Protein AF-A0A846EPM2-F1 (afdb_monomer_lite)

Structure (mmCIF, N/CA/C/O backbone):
data_AF-A0A846EPM2-F1
#
_entry.id   AF-A0A846EPM2-F1
#
loop_
_atom_site.group_PDB
_atom_site.id
_atom_site.type_symbol
_atom_site.label_atom_id
_atom_site.label_alt_id
_atom_site.label_comp_id
_atom_site.label_asym_id
_atom_site.label_entity_id
_atom_site.label_seq_id
_atom_site.pdbx_PDB_ins_code
_atom_site.Cartn_x
_atom_site.Cartn_y
_atom_site.Cartn_z
_atom_site.occupancy
_atom_site.B_iso_or_equiv
_atom_site.auth_seq_id
_atom_site.auth_comp_id
_atom_site.auth_asym_id
_atom_site.auth_atom_id
_atom_site.pdbx_PDB_model_num
ATOM 1 N N . MET A 1 1 ? -5.126 -4.641 25.972 1.00 44.31 1 MET A N 1
ATOM 2 C CA . MET A 1 1 ? -6.174 -3.608 26.155 1.00 44.31 1 MET A CA 1
ATOM 3 C C . MET A 1 1 ? -5.730 -2.150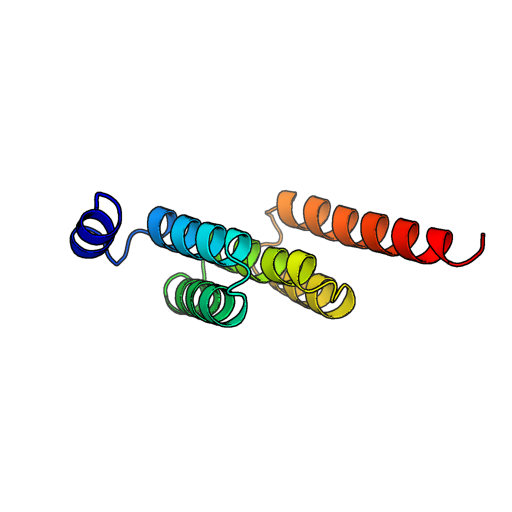 25.915 1.00 44.31 1 MET A C 1
ATOM 5 O O . MET A 1 1 ? -6.564 -1.270 26.041 1.00 44.31 1 MET A O 1
ATOM 9 N N . ARG A 1 2 ? -4.478 -1.828 25.528 1.00 47.88 2 ARG A N 1
ATOM 10 C CA . ARG A 1 2 ? -4.052 -0.414 25.344 1.00 47.88 2 ARG A CA 1
ATOM 11 C C . ARG A 1 2 ? -4.302 0.201 23.955 1.00 47.88 2 ARG A C 1
ATOM 13 O O . ARG A 1 2 ? -4.266 1.417 23.838 1.00 47.88 2 ARG A O 1
ATOM 20 N N . TRP A 1 3 ? -4.581 -0.605 22.928 1.00 44.22 3 TRP A N 1
ATOM 21 C CA . TRP A 1 3 ? -4.706 -0.115 21.545 1.00 44.22 3 TRP A CA 1
ATOM 22 C C . TRP A 1 3 ? -6.095 0.444 21.201 1.00 44.22 3 TRP A C 1
ATOM 24 O O . TRP A 1 3 ? -6.181 1.431 20.477 1.00 44.22 3 TRP A O 1
ATOM 34 N N . GLN A 1 4 ? -7.174 -0.125 21.752 1.00 46.19 4 GLN A N 1
ATOM 35 C CA . GLN A 1 4 ? -8.544 0.336 21.475 1.00 46.19 4 GLN A CA 1
ATOM 36 C C . GLN A 1 4 ? -8.808 1.763 21.990 1.00 46.19 4 GLN A C 1
ATOM 38 O O . GLN A 1 4 ? -9.342 2.575 21.243 1.00 46.19 4 GLN A O 1
ATOM 43 N N . ASN A 1 5 ? -8.309 2.129 23.178 1.00 46.88 5 ASN A N 1
ATOM 44 C CA . ASN A 1 5 ? -8.509 3.477 23.738 1.00 46.88 5 ASN A CA 1
ATOM 45 C C . ASN A 1 5 ? -7.738 4.596 23.007 1.00 46.88 5 ASN A C 1
ATOM 47 O O . ASN A 1 5 ? -8.096 5.766 23.129 1.00 46.88 5 ASN A O 1
ATOM 51 N N . ALA A 1 6 ? -6.673 4.279 22.261 1.00 47.53 6 ALA A N 1
ATOM 52 C CA . ALA A 1 6 ? -5.934 5.285 21.488 1.00 47.53 6 ALA A CA 1
ATOM 53 C C . ALA A 1 6 ? -6.668 5.666 20.188 1.00 47.53 6 ALA A C 1
ATOM 55 O O . ALA A 1 6 ? -6.605 6.816 19.755 1.00 47.53 6 ALA A O 1
ATOM 56 N N . ILE A 1 7 ? -7.404 4.714 19.605 1.00 50.16 7 ILE A N 1
ATOM 57 C CA . ILE A 1 7 ? -8.196 4.909 18.383 1.00 50.16 7 ILE A CA 1
ATOM 58 C C . ILE A 1 7 ? -9.385 5.850 18.641 1.00 50.16 7 ILE A C 1
ATOM 60 O O . ILE A 1 7 ? -9.756 6.611 17.751 1.00 50.16 7 ILE A O 1
ATOM 64 N N . GLU A 1 8 ? -9.934 5.857 19.859 1.00 49.12 8 GLU A N 1
ATOM 65 C CA . GLU A 1 8 ? -11.050 6.734 20.244 1.00 49.12 8 GLU A CA 1
ATOM 66 C C . GLU A 1 8 ? -10.633 8.187 20.506 1.00 49.12 8 GLU A C 1
ATOM 68 O O . GLU A 1 8 ? -11.425 9.098 20.282 1.00 49.12 8 GLU A O 1
ATOM 73 N N . LYS A 1 9 ? -9.389 8.436 20.942 1.00 49.16 9 LYS A N 1
ATOM 74 C CA . LYS A 1 9 ? -8.930 9.800 21.267 1.00 49.16 9 LYS A CA 1
ATOM 75 C C . LYS A 1 9 ? -8.434 10.602 20.064 1.00 49.16 9 LYS A C 1
ATOM 77 O O . LYS A 1 9 ? -8.498 11.825 20.107 1.00 49.16 9 LYS A O 1
ATOM 82 N N . PHE A 1 10 ? -7.965 9.942 19.001 1.00 52.72 10 PHE A N 1
ATOM 83 C CA . PHE A 1 10 ? -7.506 10.602 17.769 1.00 52.72 10 PHE A CA 1
ATOM 84 C C . PHE A 1 10 ? -7.870 9.791 16.513 1.00 52.72 10 PHE A C 1
ATOM 86 O O . PHE A 1 10 ? -6.978 9.352 15.780 1.00 52.72 10 PHE A O 1
ATOM 93 N N . PRO A 1 11 ? -9.169 9.598 16.220 1.00 58.53 11 PRO A N 1
ATOM 94 C CA . PRO A 1 11 ? -9.624 8.790 15.084 1.00 58.53 11 PRO A CA 1
ATOM 95 C C . PRO A 1 11 ? -9.139 9.314 13.722 1.00 58.53 11 PRO A C 1
ATOM 97 O O . PRO A 1 11 ? -9.148 8.574 12.737 1.00 58.53 11 PRO A O 1
ATOM 100 N N . GLU A 1 12 ? -8.685 10.567 13.660 1.00 63.75 12 GLU A N 1
ATOM 101 C CA . GLU A 1 12 ? -8.267 11.248 12.432 1.00 63.75 12 GLU A CA 1
ATOM 102 C C . GLU A 1 12 ? -6.755 11.407 12.273 1.00 63.75 12 GLU A C 1
ATOM 104 O O . GLU A 1 12 ? -6.302 11.955 11.271 1.00 63.75 12 GLU A O 1
ATOM 109 N N . ASN A 1 13 ? -5.949 10.941 13.227 1.00 80.75 13 ASN A N 1
ATOM 110 C CA . ASN A 1 13 ? -4.509 11.060 13.076 1.00 80.75 13 ASN A CA 1
ATOM 111 C C . ASN A 1 13 ? -4.005 10.007 12.076 1.00 80.75 13 ASN A C 1
ATOM 113 O O . ASN A 1 13 ? -4.053 8.797 12.324 1.00 80.75 13 ASN A O 1
ATOM 117 N N . ILE A 1 14 ? -3.503 10.500 10.943 1.00 82.50 14 ILE A N 1
ATOM 118 C CA . ILE A 1 14 ? -2.996 9.694 9.832 1.00 82.50 14 ILE A CA 1
ATOM 119 C C . ILE A 1 14 ? -1.960 8.657 10.280 1.00 82.50 14 ILE A C 1
ATOM 121 O O . ILE A 1 14 ? -2.003 7.521 9.819 1.00 82.50 14 ILE A O 1
ATOM 125 N N . VAL A 1 15 ? -1.086 8.992 11.235 1.00 86.12 15 VAL A N 1
ATOM 126 C CA . VAL A 1 15 ? -0.045 8.084 11.735 1.00 86.12 15 VAL A CA 1
ATOM 127 C C . VAL A 1 15 ? -0.673 6.861 12.399 1.00 86.12 15 VAL A C 1
ATOM 129 O O . VAL A 1 15 ? -0.278 5.735 12.106 1.00 86.12 15 VAL A O 1
ATOM 132 N N . PHE A 1 16 ? -1.692 7.050 13.241 1.00 86.38 16 PHE A N 1
ATOM 133 C CA . PHE A 1 16 ? -2.366 5.934 13.912 1.00 86.38 16 PHE A CA 1
ATOM 134 C C . PHE A 1 16 ? -3.124 5.037 12.932 1.00 86.38 16 PHE A C 1
ATOM 136 O O . PHE A 1 16 ? -3.084 3.815 13.067 1.00 86.38 16 PHE A O 1
ATOM 143 N N . GLN A 1 17 ? -3.777 5.617 11.923 1.00 89.00 17 GLN A N 1
ATOM 144 C CA . GLN A 1 17 ? -4.479 4.838 10.899 1.00 89.00 17 GLN A CA 1
ATOM 145 C C . GLN A 1 17 ? -3.503 4.047 10.017 1.00 89.00 17 GLN A C 1
ATOM 147 O O . GLN A 1 17 ? -3.751 2.879 9.726 1.00 89.00 17 GLN A O 1
ATOM 152 N N . VAL A 1 18 ? -2.353 4.629 9.664 1.00 90.75 18 VAL A N 1
ATOM 153 C CA . VAL A 1 18 ? -1.286 3.912 8.950 1.00 90.75 18 VAL A CA 1
ATOM 154 C C . VAL A 1 18 ? -0.769 2.747 9.792 1.00 90.75 18 VAL A C 1
ATOM 156 O O . VAL A 1 18 ? -0.658 1.631 9.290 1.00 90.75 18 VAL A O 1
ATOM 159 N N . GLN A 1 19 ? -0.517 2.959 11.088 1.00 90.81 19 GLN A N 1
ATOM 160 C CA . GLN A 1 19 ? -0.092 1.874 11.979 1.00 90.81 19 GLN A CA 1
ATOM 161 C C . GLN A 1 19 ? -1.155 0.779 12.107 1.00 90.81 19 GLN A C 1
ATOM 163 O O . GLN A 1 19 ? -0.816 -0.402 12.073 1.00 90.81 19 GLN A O 1
ATOM 168 N N . LYS A 1 20 ? -2.441 1.141 12.170 1.00 90.00 20 LYS A N 1
ATOM 169 C CA . LYS A 1 20 ? -3.545 0.174 12.138 1.00 90.00 20 LYS A CA 1
ATOM 170 C C . LYS A 1 20 ? -3.507 -0.674 10.863 1.00 90.00 20 LYS A C 1
ATOM 172 O O . LYS A 1 20 ? -3.562 -1.896 10.962 1.00 90.00 20 LYS A O 1
ATOM 177 N N . GLY A 1 21 ? -3.374 -0.052 9.690 1.00 92.56 21 GLY A N 1
ATOM 178 C CA . GLY A 1 21 ? -3.243 -0.765 8.414 1.00 92.56 21 GLY A CA 1
ATOM 179 C C . GLY A 1 21 ? -2.033 -1.707 8.391 1.00 92.56 21 GLY A C 1
ATOM 180 O O . GLY A 1 21 ? -2.147 -2.861 7.987 1.00 92.56 21 GLY A O 1
ATOM 181 N N . ASN A 1 22 ? -0.892 -1.261 8.923 1.00 91.25 22 ASN A N 1
ATOM 182 C CA . ASN A 1 22 ? 0.323 -2.074 9.034 1.00 91.25 22 ASN A CA 1
ATOM 183 C C . ASN A 1 22 ? 0.135 -3.290 9.950 1.00 91.25 22 ASN A C 1
ATOM 185 O O . ASN 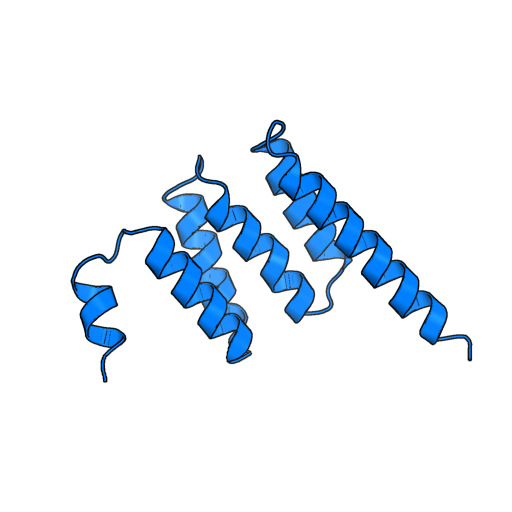A 1 22 ? 0.563 -4.392 9.619 1.00 91.25 22 ASN A O 1
ATOM 189 N N . MET A 1 23 ? -0.521 -3.105 11.097 1.00 92.50 23 MET A N 1
ATOM 190 C CA . MET A 1 23 ? -0.841 -4.209 11.999 1.00 92.50 23 MET A CA 1
ATOM 191 C C . MET A 1 23 ? -1.794 -5.210 11.345 1.00 92.50 23 MET A C 1
ATOM 193 O O . MET A 1 23 ? -1.614 -6.409 11.519 1.00 92.50 23 MET A O 1
ATOM 197 N N . LEU A 1 24 ? -2.779 -4.739 10.576 1.00 93.12 24 LEU A N 1
ATOM 198 C CA . LEU A 1 24 ? -3.700 -5.610 9.843 1.00 93.12 24 LEU A CA 1
ATOM 199 C C . LEU A 1 24 ? -2.971 -6.445 8.782 1.00 93.12 24 LEU A C 1
ATOM 201 O O . LEU A 1 24 ? -3.242 -7.639 8.686 1.00 93.12 24 LEU A O 1
ATOM 205 N N . ILE A 1 25 ? -1.991 -5.865 8.075 1.00 90.75 25 ILE A N 1
ATOM 206 C CA . ILE A 1 25 ? -1.092 -6.614 7.179 1.00 90.75 25 ILE A CA 1
ATOM 207 C C . ILE A 1 25 ? -0.359 -7.720 7.944 1.00 90.75 25 ILE A C 1
ATOM 209 O O . ILE A 1 25 ? -0.380 -8.871 7.520 1.00 90.75 25 ILE A O 1
ATOM 213 N N . ASN A 1 26 ? 0.248 -7.397 9.090 1.00 90.25 26 ASN A N 1
ATOM 214 C CA . ASN A 1 26 ? 0.982 -8.381 9.896 1.00 90.25 26 ASN A CA 1
ATOM 215 C C . ASN A 1 26 ? 0.076 -9.499 10.435 1.00 90.25 26 ASN A C 1
ATOM 217 O O . ASN A 1 26 ? 0.534 -10.614 10.663 1.00 90.25 26 ASN A O 1
ATOM 221 N N . LEU A 1 27 ? -1.212 -9.208 10.629 1.00 91.94 27 LEU A N 1
ATOM 222 C CA . LEU A 1 27 ? -2.234 -10.181 11.014 1.00 91.94 27 LEU A CA 1
ATOM 223 C C . LEU A 1 27 ? -2.843 -10.927 9.813 1.00 91.94 27 LEU A C 1
ATOM 225 O O . LEU A 1 27 ? -3.798 -11.673 10.000 1.00 91.94 27 LEU A O 1
ATOM 229 N N . SER A 1 28 ? -2.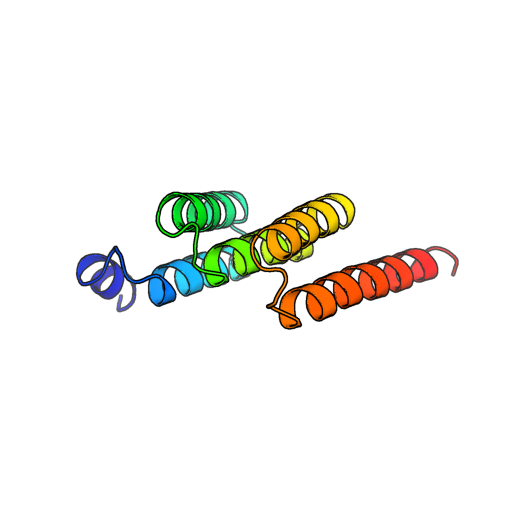329 -10.724 8.595 1.00 91.06 28 SER A N 1
ATOM 230 C CA . SER A 1 28 ? -2.865 -11.278 7.339 1.00 91.06 28 SER A CA 1
ATOM 231 C C . SER A 1 28 ? -4.329 -10.904 7.047 1.00 91.06 28 SER A C 1
ATOM 233 O O . SER A 1 28 ? -5.019 -11.574 6.285 1.00 91.06 28 SER A O 1
ATOM 235 N N . ARG A 1 29 ? -4.825 -9.810 7.641 1.00 92.25 29 ARG A N 1
ATOM 236 C CA . ARG A 1 29 ? -6.185 -9.277 7.441 1.00 92.25 29 ARG A CA 1
ATOM 237 C C . ARG A 1 29 ? -6.165 -8.242 6.319 1.00 92.25 29 ARG A C 1
ATOM 239 O O . ARG A 1 29 ? -6.329 -7.043 6.555 1.00 92.25 29 ARG A O 1
ATOM 246 N N . PHE A 1 30 ? -5.887 -8.710 5.106 1.00 90.75 30 PHE A N 1
ATOM 247 C CA . PHE A 1 30 ? -5.573 -7.843 3.969 1.00 90.75 30 PHE A CA 1
ATOM 248 C C . PHE A 1 30 ? -6.751 -6.973 3.518 1.00 90.75 30 PHE A C 1
ATOM 250 O O . PHE A 1 30 ? -6.545 -5.788 3.273 1.00 90.75 30 PHE A O 1
ATOM 257 N N . ASP A 1 31 ? -7.977 -7.500 3.510 1.00 91.81 31 ASP A N 1
ATOM 258 C CA . ASP A 1 31 ? -9.171 -6.738 3.107 1.00 91.81 31 ASP A CA 1
ATOM 259 C C . ASP A 1 31 ? -9.429 -5.540 4.030 1.00 91.81 31 ASP A C 1
ATOM 261 O O . ASP A 1 31 ? -9.735 -4.428 3.595 1.00 91.81 31 ASP A O 1
ATOM 265 N N . GLU A 1 32 ? -9.243 -5.741 5.334 1.00 92.06 32 GLU A N 1
ATOM 266 C CA . GLU A 1 32 ? -9.394 -4.677 6.323 1.00 92.06 32 GLU A CA 1
ATOM 267 C C . GLU A 1 32 ? -8.260 -3.659 6.243 1.00 92.06 32 GLU A C 1
ATOM 269 O O . GLU A 1 32 ? -8.500 -2.459 6.402 1.00 92.06 32 GLU A O 1
ATOM 274 N N . ALA A 1 33 ? -7.028 -4.113 5.985 1.00 93.31 33 ALA A N 1
ATOM 275 C CA . ALA A 1 33 ? -5.915 -3.212 5.713 1.00 93.31 33 ALA A CA 1
ATOM 276 C C . ALA A 1 33 ? -6.205 -2.361 4.469 1.00 93.31 33 ALA A C 1
ATOM 278 O O . ALA A 1 33 ? -5.979 -1.150 4.486 1.00 93.31 33 ALA A O 1
ATOM 279 N N . GLU A 1 34 ? -6.768 -2.968 3.422 1.00 93.81 34 GLU A N 1
ATOM 280 C CA . GLU A 1 34 ? -7.129 -2.267 2.197 1.00 93.81 34 GLU A CA 1
ATOM 281 C C . GLU A 1 34 ? -8.158 -1.169 2.455 1.00 93.81 34 GLU A C 1
ATOM 283 O O . GLU A 1 34 ? -7.960 -0.026 2.038 1.00 93.81 34 GLU A O 1
ATOM 288 N N . ALA A 1 35 ? -9.220 -1.491 3.196 1.00 93.94 35 ALA A N 1
ATOM 289 C CA . ALA A 1 35 ? -10.249 -0.527 3.564 1.00 93.94 35 ALA A CA 1
ATOM 290 C C . ALA A 1 35 ? -9.675 0.659 4.360 1.00 93.94 35 ALA A C 1
ATOM 292 O O . ALA A 1 35 ? -10.061 1.808 4.134 1.00 93.94 35 ALA A O 1
ATOM 293 N N . VAL A 1 36 ? -8.720 0.405 5.264 1.00 93.00 36 VAL A N 1
ATOM 294 C CA . VAL A 1 36 ? -8.044 1.466 6.028 1.00 93.00 36 VAL A CA 1
ATOM 295 C C . VAL A 1 36 ? -7.237 2.382 5.107 1.00 93.00 36 VAL A C 1
ATOM 297 O O . VAL A 1 36 ? -7.373 3.603 5.206 1.00 93.00 36 VAL A O 1
ATOM 300 N N . PHE A 1 37 ? -6.430 1.832 4.196 1.00 94.06 37 PHE A N 1
ATOM 301 C CA . PHE A 1 37 ? -5.610 2.651 3.300 1.00 94.06 37 PHE A CA 1
ATOM 302 C C . PHE A 1 37 ? -6.436 3.408 2.255 1.00 94.06 37 PHE A C 1
ATOM 304 O O . PHE A 1 37 ? -6.158 4.582 2.013 1.00 94.06 37 PHE A O 1
ATOM 311 N N . LYS A 1 38 ? -7.499 2.804 1.707 1.00 94.00 38 LYS A N 1
ATOM 312 C CA . LYS A 1 38 ? -8.452 3.500 0.824 1.00 94.00 38 LYS A CA 1
ATOM 313 C C . LYS A 1 38 ? -9.081 4.705 1.520 1.00 94.00 38 LYS A C 1
ATOM 315 O O . LYS A 1 38 ? -9.016 5.816 1.002 1.00 94.00 38 LYS A O 1
ATOM 320 N N . ARG A 1 39 ? -9.567 4.523 2.751 1.00 91.69 39 ARG A N 1
ATOM 321 C CA . ARG A 1 39 ? -10.132 5.621 3.549 1.00 91.69 39 ARG A CA 1
ATOM 322 C C . ARG A 1 39 ? -9.108 6.719 3.856 1.00 91.69 39 ARG A C 1
ATOM 324 O O . ARG A 1 39 ? -9.467 7.893 3.918 1.00 91.69 39 ARG A O 1
ATOM 331 N N . LEU A 1 40 ? -7.839 6.359 4.067 1.00 91.44 40 LEU A N 1
ATOM 332 C CA . LEU A 1 40 ? -6.759 7.334 4.256 1.00 91.44 40 LEU A CA 1
ATOM 333 C C . LEU A 1 40 ? -6.513 8.165 2.995 1.00 91.44 40 LEU A C 1
ATOM 335 O O . LEU A 1 40 ? -6.349 9.374 3.112 1.00 91.44 40 LEU A O 1
ATOM 339 N N . ILE A 1 41 ? -6.517 7.537 1.818 1.00 93.06 41 ILE A N 1
ATOM 340 C CA . ILE A 1 41 ? -6.369 8.220 0.526 1.00 93.06 41 ILE A CA 1
ATOM 341 C C . ILE A 1 41 ? -7.548 9.167 0.272 1.00 93.06 41 ILE A C 1
ATOM 343 O O . ILE A 1 41 ? -7.334 10.312 -0.113 1.00 93.06 41 ILE A O 1
ATOM 347 N N . GLU A 1 42 ? -8.779 8.728 0.541 1.00 91.75 42 GLU A N 1
ATOM 348 C CA . GLU A 1 42 ? -9.984 9.555 0.386 1.00 91.75 42 GLU A CA 1
ATOM 349 C C . GLU A 1 42 ? -9.970 10.777 1.310 1.00 91.75 42 GLU A C 1
ATOM 351 O O . GLU A 1 42 ? -10.295 11.888 0.894 1.00 91.75 42 GLU A O 1
ATOM 356 N N . LYS A 1 43 ? -9.583 10.583 2.576 1.00 87.81 43 LYS A N 1
ATOM 357 C CA . LYS A 1 43 ? -9.619 11.642 3.591 1.00 87.81 43 LYS A CA 1
ATOM 358 C C . LYS A 1 43 ? -8.408 12.572 3.536 1.00 87.81 43 LYS A C 1
ATOM 360 O O . LYS A 1 43 ? -8.527 13.753 3.851 1.00 87.81 43 LYS A O 1
ATOM 365 N N . PHE A 1 44 ? -7.249 12.049 3.147 1.00 88.25 44 PHE A N 1
ATOM 366 C CA . PHE A 1 44 ? -5.986 12.780 3.078 1.00 88.25 44 PHE A CA 1
ATOM 367 C C . PHE A 1 44 ? -5.313 12.575 1.711 1.00 88.25 44 PHE A C 1
ATOM 369 O O . PHE A 1 44 ? -4.211 12.029 1.633 1.00 88.25 44 PHE A O 1
ATOM 376 N N . PRO A 1 45 ? -5.930 13.051 0.614 1.00 89.19 45 PRO A N 1
ATOM 377 C CA . PRO A 1 45 ? -5.454 12.777 -0.744 1.00 89.19 45 PRO A CA 1
ATOM 378 C C . PRO A 1 45 ? -4.089 13.396 -1.057 1.00 89.19 45 PRO A C 1
ATOM 380 O O . PRO A 1 45 ? -3.437 12.969 -2.007 1.00 89.19 45 PRO A O 1
ATOM 383 N N . ASN A 1 46 ? -3.659 14.384 -0.271 1.00 88.94 46 ASN A N 1
ATOM 384 C CA . ASN A 1 46 ? -2.378 15.078 -0.419 1.00 88.94 46 ASN A CA 1
ATOM 385 C C . ASN A 1 46 ? -1.305 14.551 0.544 1.00 88.94 46 ASN A C 1
ATOM 387 O O . ASN A 1 46 ? -0.262 15.178 0.693 1.00 88.94 46 ASN A O 1
ATOM 391 N N . GLN A 1 47 ? -1.563 13.430 1.222 1.00 89.00 47 GLN A N 1
ATOM 392 C CA . GLN A 1 47 ? -0.617 12.820 2.145 1.00 89.00 47 GLN A CA 1
ATOM 393 C C . GLN A 1 47 ? -0.078 11.495 1.581 1.00 89.00 47 GLN A C 1
ATOM 395 O O . GLN A 1 47 ? -0.865 10.601 1.256 1.00 89.00 47 GLN A O 1
ATOM 400 N N . PRO A 1 48 ? 1.251 11.321 1.483 1.00 90.69 48 PRO A N 1
ATOM 401 C CA . PRO A 1 48 ? 1.850 10.158 0.828 1.00 90.69 48 PRO A CA 1
ATOM 402 C C . PRO A 1 48 ? 1.631 8.840 1.588 1.00 90.69 48 PRO A C 1
ATOM 404 O O . PRO A 1 48 ? 1.624 7.770 0.981 1.00 90.69 48 PRO A O 1
ATOM 407 N N . GLN A 1 49 ? 1.425 8.884 2.906 1.00 89.81 49 GLN A N 1
ATOM 408 C CA . GLN A 1 49 ? 1.425 7.694 3.765 1.00 89.81 49 GLN A CA 1
ATOM 409 C C . GLN A 1 49 ? 0.273 6.723 3.451 1.00 89.81 49 GLN A C 1
ATOM 411 O O . GLN A 1 49 ? 0.432 5.511 3.598 1.00 89.81 49 GLN A O 1
ATOM 416 N N . GLY A 1 50 ? -0.881 7.236 3.006 1.00 91.12 50 GLY A N 1
ATOM 417 C CA . GLY A 1 50 ? -2.013 6.402 2.586 1.00 91.12 50 GLY A CA 1
ATOM 418 C C . GLY A 1 50 ? -1.701 5.601 1.320 1.00 91.12 50 GLY A C 1
ATOM 419 O O . GLY A 1 50 ? -1.924 4.391 1.282 1.00 91.12 50 GLY A O 1
ATOM 420 N N . TYR A 1 51 ? -1.110 6.262 0.322 1.00 93.62 51 TYR A N 1
ATOM 421 C CA . TYR A 1 51 ? -0.706 5.647 -0.946 1.00 93.62 51 TYR A CA 1
ATOM 422 C C . TYR A 1 51 ? 0.424 4.637 -0.748 1.00 93.62 51 TYR A C 1
ATOM 424 O O . TYR A 1 51 ? 0.372 3.539 -1.297 1.00 93.62 51 TYR A O 1
ATOM 432 N N . GLU A 1 52 ? 1.405 4.966 0.098 1.00 91.75 52 GLU A N 1
ATOM 433 C CA . GLU A 1 52 ? 2.505 4.061 0.429 1.00 91.75 52 GLU A CA 1
ATOM 434 C C . GLU A 1 52 ? 1.994 2.756 1.055 1.00 91.75 52 GLU A C 1
ATOM 436 O O . GLU A 1 52 ? 2.382 1.664 0.640 1.00 91.75 52 GLU A O 1
ATOM 441 N N . GLY A 1 53 ? 1.103 2.855 2.046 1.00 91.00 53 GLY A N 1
ATOM 442 C CA . GLY A 1 53 ? 0.516 1.684 2.693 1.00 91.00 53 GLY A CA 1
ATOM 443 C C . GLY A 1 53 ? -0.345 0.851 1.742 1.00 91.00 53 GLY A C 1
ATOM 444 O O . GLY A 1 53 ? -0.254 -0.377 1.745 1.00 91.00 53 GLY A O 1
ATOM 445 N N . TYR A 1 54 ? -1.109 1.515 0.869 1.00 92.62 54 TYR A N 1
ATOM 446 C CA . TYR A 1 54 ? -1.940 0.866 -0.144 1.00 92.62 54 TYR A CA 1
ATOM 447 C C . TYR A 1 54 ? -1.118 0.081 -1.177 1.00 92.62 54 TYR A C 1
ATOM 449 O O . TYR A 1 54 ? -1.485 -1.042 -1.533 1.00 92.62 54 TYR A O 1
ATOM 457 N N . ALA A 1 55 ? 0.006 0.644 -1.630 1.00 91.31 55 ALA A N 1
ATOM 458 C CA . ALA A 1 55 ? 0.927 -0.009 -2.556 1.00 91.31 55 ALA A CA 1
ATOM 459 C C . ALA A 1 55 ? 1.805 -1.073 -1.879 1.00 91.31 55 ALA A C 1
ATOM 461 O O . ALA A 1 55 ? 2.222 -2.032 -2.515 1.00 91.31 55 ALA A O 1
ATOM 462 N N . ARG A 1 56 ? 2.072 -0.959 -0.574 1.00 87.44 56 ARG A N 1
ATOM 463 C CA . ARG A 1 56 ? 2.806 -1.998 0.160 1.00 87.44 56 ARG A CA 1
ATOM 464 C C . ARG A 1 56 ? 1.946 -3.225 0.456 1.00 87.44 56 ARG A C 1
ATOM 466 O O . ARG A 1 56 ? 2.473 -4.332 0.478 1.00 87.44 56 ARG A O 1
ATOM 473 N N . LEU A 1 57 ? 0.641 -3.048 0.666 1.00 89.81 57 LEU A N 1
ATOM 474 C CA . LEU A 1 57 ? -0.297 -4.148 0.913 1.00 89.81 57 LEU A CA 1
ATOM 475 C C . LEU A 1 57 ? -0.227 -5.235 -0.174 1.00 89.81 57 LEU A C 1
ATOM 477 O O . LEU A 1 57 ? -0.304 -6.419 0.136 1.00 89.81 57 LEU A O 1
ATOM 481 N N . THR A 1 58 ? -0.030 -4.855 -1.435 1.00 83.19 58 THR A N 1
ATOM 482 C CA . THR A 1 58 ? 0.037 -5.803 -2.559 1.00 83.19 58 THR A CA 1
ATOM 483 C C . THR A 1 58 ? 1.282 -6.676 -2.548 1.00 83.19 58 THR A C 1
ATOM 485 O O . THR A 1 58 ? 1.226 -7.785 -3.067 1.00 83.19 58 THR A O 1
ATOM 488 N N . HIS A 1 59 ? 2.376 -6.247 -1.904 1.00 75.69 59 HIS A N 1
ATOM 489 C CA . HIS A 1 59 ? 3.526 -7.131 -1.680 1.00 75.69 59 HIS A CA 1
ATOM 490 C C . HIS A 1 59 ? 3.118 -8.325 -0.818 1.00 75.69 59 HIS A C 1
ATOM 492 O O . HIS A 1 59 ? 3.537 -9.447 -1.073 1.00 75.69 59 HIS A O 1
ATOM 498 N N . SER A 1 60 ? 2.275 -8.089 0.190 1.00 75.25 60 SER A N 1
ATOM 499 C CA . SER A 1 60 ? 1.766 -9.145 1.066 1.00 75.25 60 SER A CA 1
ATOM 500 C C . SER A 1 60 ? 0.759 -10.064 0.371 1.00 75.25 60 SER A C 1
ATOM 502 O O . SER A 1 60 ? 0.571 -11.188 0.819 1.00 75.25 60 SER A O 1
ATOM 504 N N . LEU A 1 61 ? 0.154 -9.610 -0.730 1.00 76.94 61 LEU A N 1
ATOM 505 C CA . LEU A 1 61 ? -0.732 -10.406 -1.585 1.00 76.94 61 LEU A CA 1
ATOM 506 C C . LEU A 1 61 ? 0.019 -11.160 -2.699 1.00 76.94 61 LEU A C 1
ATOM 508 O O . LEU A 1 61 ? -0.612 -11.903 -3.442 1.00 76.94 61 LEU A O 1
ATOM 512 N N . ALA A 1 62 ? 1.338 -10.957 -2.835 1.00 80.94 62 ALA A N 1
ATOM 513 C CA . ALA A 1 62 ? 2.163 -11.454 -3.944 1.00 80.94 62 ALA A CA 1
ATOM 514 C C . ALA A 1 62 ? 1.649 -11.069 -5.352 1.00 80.94 62 ALA A C 1
ATOM 516 O O . ALA A 1 62 ? 2.050 -11.666 -6.352 1.00 80.94 62 ALA A O 1
ATOM 517 N N . ASP A 1 63 ? 0.797 -10.042 -5.446 1.00 84.56 63 ASP A N 1
ATOM 518 C CA . ASP A 1 63 ? 0.313 -9.498 -6.714 1.00 84.56 63 ASP A CA 1
ATOM 519 C C . ASP A 1 63 ? 1.218 -8.343 -7.154 1.00 84.56 63 ASP A C 1
ATOM 521 O O . ASP A 1 63 ? 0.991 -7.161 -6.864 1.00 84.56 63 ASP A O 1
ATOM 525 N N . TRP A 1 64 ? 2.299 -8.712 -7.838 1.00 83.44 64 TRP A N 1
ATOM 526 C CA . TRP A 1 64 ? 3.318 -7.777 -8.307 1.00 83.44 64 TRP A CA 1
ATOM 527 C C . TRP A 1 64 ? 2.785 -6.809 -9.367 1.00 83.44 64 TRP A C 1
ATOM 529 O O . TRP A 1 64 ? 3.192 -5.649 -9.388 1.00 83.44 64 TRP A O 1
ATOM 539 N N . ASN A 1 65 ? 1.840 -7.243 -10.206 1.00 85.56 65 ASN A N 1
ATOM 540 C CA . ASN A 1 65 ? 1.233 -6.384 -11.222 1.00 85.56 65 ASN A CA 1
ATOM 541 C C . ASN A 1 65 ? 0.406 -5.281 -10.561 1.00 85.56 65 ASN A C 1
ATOM 543 O O . ASN A 1 65 ? 0.567 -4.099 -10.876 1.00 85.56 65 ASN A O 1
ATOM 547 N N . LEU A 1 66 ? -0.425 -5.648 -9.585 1.00 87.44 66 LEU A N 1
ATOM 548 C CA . LEU A 1 66 ? -1.207 -4.684 -8.824 1.00 87.44 66 LEU A CA 1
ATOM 549 C C . LEU A 1 66 ? -0.310 -3.757 -7.995 1.00 87.44 66 LEU A C 1
ATOM 551 O O . LEU A 1 66 ? -0.593 -2.563 -7.895 1.00 87.44 66 LEU A O 1
ATOM 555 N N . ALA A 1 67 ? 0.799 -4.268 -7.449 1.00 88.25 67 ALA A N 1
ATOM 556 C CA . ALA A 1 67 ? 1.792 -3.446 -6.762 1.00 88.25 67 ALA A CA 1
ATOM 557 C C . ALA A 1 67 ? 2.374 -2.361 -7.673 1.00 88.25 67 ALA A C 1
ATOM 559 O O . ALA A 1 67 ? 2.427 -1.200 -7.271 1.00 88.25 67 ALA A O 1
ATOM 560 N N . LEU A 1 68 ? 2.755 -2.706 -8.906 1.00 88.56 68 LEU A N 1
ATOM 561 C CA . LEU A 1 68 ? 3.292 -1.740 -9.865 1.00 88.56 68 LEU A CA 1
ATOM 562 C C . LEU A 1 68 ? 2.279 -0.652 -10.212 1.00 88.56 68 LEU A C 1
ATOM 564 O O . LEU A 1 68 ? 2.638 0.523 -10.198 1.00 88.56 68 LEU A O 1
ATOM 568 N N . VAL A 1 69 ? 1.016 -1.019 -10.446 1.00 91.62 69 VAL A N 1
ATOM 569 C CA . VAL A 1 69 ? -0.059 -0.049 -10.715 1.00 91.62 69 VAL A CA 1
ATOM 570 C C . VAL A 1 69 ? -0.262 0.893 -9.525 1.00 91.62 69 VAL A C 1
ATOM 572 O O . VAL A 1 69 ? -0.377 2.106 -9.703 1.00 91.62 69 VAL A O 1
ATOM 575 N N . ARG A 1 70 ? -0.270 0.365 -8.295 1.00 92.69 70 ARG A N 1
ATOM 576 C CA . ARG A 1 70 ? -0.452 1.187 -7.088 1.00 92.69 70 ARG A CA 1
ATOM 577 C C . ARG A 1 70 ? 0.747 2.108 -6.827 1.00 92.69 70 ARG A C 1
ATOM 579 O O . ARG A 1 70 ? 0.539 3.261 -6.456 1.00 92.69 70 ARG A O 1
ATOM 586 N N . TRP A 1 71 ? 1.979 1.647 -7.059 1.00 92.25 71 TRP A N 1
ATOM 587 C CA . TRP A 1 71 ? 3.172 2.501 -6.976 1.00 92.25 71 TRP A CA 1
ATOM 588 C C . TRP A 1 71 ? 3.191 3.574 -8.062 1.00 92.25 71 TRP A C 1
ATOM 590 O O . TRP A 1 71 ? 3.507 4.721 -7.762 1.00 92.25 71 TRP A O 1
ATOM 600 N N . GLN A 1 72 ? 2.790 3.234 -9.286 1.00 93.00 72 GLN A N 1
ATOM 601 C CA . GLN A 1 72 ? 2.681 4.189 -10.384 1.00 93.00 72 GLN A CA 1
ATOM 602 C C . GLN A 1 72 ? 1.691 5.312 -10.045 1.00 93.00 72 GLN A C 1
ATOM 604 O O . GLN A 1 72 ? 2.030 6.485 -10.166 1.00 93.00 72 GLN A O 1
ATOM 609 N N . ASN A 1 73 ? 0.516 4.966 -9.510 1.00 92.44 73 ASN A N 1
ATOM 610 C CA . ASN A 1 73 ? -0.462 5.951 -9.044 1.00 92.44 73 ASN A CA 1
ATOM 611 C C . ASN A 1 73 ? 0.110 6.865 -7.941 1.00 92.44 73 ASN A C 1
ATOM 613 O O . ASN A 1 73 ? -0.090 8.080 -7.964 1.00 92.44 73 ASN A O 1
ATOM 617 N N . ALA A 1 74 ? 0.867 6.298 -6.995 1.00 92.38 74 ALA A N 1
ATOM 618 C CA . ALA A 1 74 ? 1.522 7.073 -5.945 1.00 92.38 74 ALA A CA 1
ATOM 619 C C . ALA A 1 74 ? 2.569 8.052 -6.512 1.00 92.38 74 ALA A C 1
ATOM 621 O O . ALA A 1 74 ? 2.654 9.187 -6.045 1.00 92.38 74 ALA A O 1
ATOM 622 N N . ILE A 1 75 ? 3.337 7.644 -7.527 1.00 93.50 75 ILE A N 1
ATOM 623 C CA . ILE A 1 75 ? 4.335 8.489 -8.204 1.00 93.50 75 ILE A CA 1
ATOM 624 C C . ILE A 1 75 ? 3.658 9.605 -9.000 1.00 93.50 75 ILE A C 1
ATOM 626 O O . ILE A 1 75 ? 4.083 10.752 -8.914 1.00 93.50 75 ILE A O 1
ATOM 630 N N . GLU A 1 76 ? 2.583 9.305 -9.728 1.00 93.56 76 GLU A N 1
ATOM 631 C CA . GLU A 1 76 ? 1.807 10.312 -10.464 1.00 93.56 76 GLU A CA 1
ATOM 632 C C . GLU A 1 76 ? 1.232 11.378 -9.530 1.00 93.56 76 GLU A C 1
ATOM 634 O O . GLU A 1 76 ? 1.219 12.564 -9.861 1.00 93.56 76 GLU A O 1
ATOM 639 N N . LYS A 1 77 ? 0.791 10.970 -8.335 1.00 93.25 77 LYS A N 1
ATOM 640 C CA . LYS A 1 77 ? 0.262 11.892 -7.330 1.00 93.25 77 LYS A CA 1
ATOM 641 C C . LYS A 1 77 ? 1.356 12.689 -6.612 1.00 93.25 77 LYS A C 1
ATOM 643 O O . LYS A 1 77 ? 1.122 13.844 -6.260 1.00 93.25 77 LYS A O 1
ATOM 648 N N . PHE A 1 78 ? 2.522 12.085 -6.386 1.00 92.81 78 PHE A N 1
ATOM 649 C CA . PHE A 1 78 ? 3.647 12.674 -5.654 1.00 92.81 78 PHE A CA 1
ATOM 650 C C . PHE A 1 78 ? 4.958 12.532 -6.444 1.00 92.81 78 PHE A C 1
ATOM 652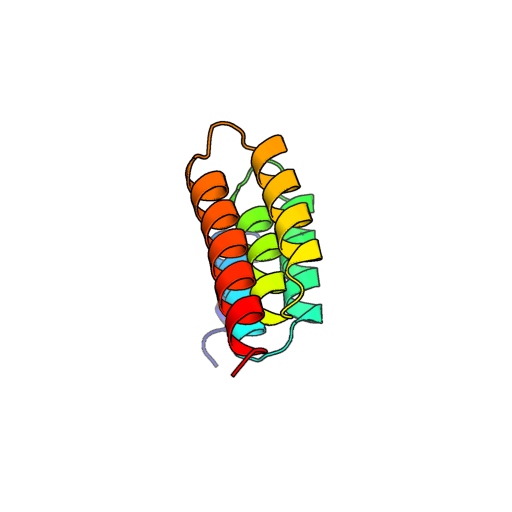 O O . PHE A 1 78 ? 5.850 11.788 -6.024 1.00 92.81 78 PHE A O 1
ATOM 659 N N . PRO A 1 79 ? 5.116 13.259 -7.565 1.00 91.00 79 PRO A N 1
ATOM 660 C CA . PRO A 1 79 ? 6.262 13.089 -8.462 1.00 91.00 79 PRO A CA 1
ATOM 661 C C . PRO A 1 79 ? 7.599 13.466 -7.812 1.00 91.00 79 PRO A C 1
ATOM 663 O O . PRO A 1 79 ? 8.636 12.908 -8.160 1.00 91.00 79 PRO A O 1
ATOM 666 N N . GLU A 1 80 ? 7.580 14.369 -6.830 1.00 91.00 80 GLU A N 1
ATOM 667 C CA . GLU A 1 80 ? 8.768 14.792 -6.077 1.00 91.00 80 GLU A CA 1
ATOM 668 C C . GLU A 1 80 ? 9.178 13.787 -4.985 1.00 91.00 80 GLU A C 1
ATOM 670 O O . GLU A 1 80 ? 10.264 13.884 -4.411 1.00 91.00 80 GLU A O 1
ATOM 675 N N . ASN A 1 81 ? 8.333 12.794 -4.682 1.00 88.75 81 ASN A N 1
ATOM 676 C CA . ASN A 1 81 ? 8.630 11.789 -3.670 1.00 88.75 81 ASN A CA 1
ATOM 677 C C . ASN A 1 81 ? 9.460 10.641 -4.263 1.00 88.75 81 ASN A C 1
ATOM 679 O O . ASN A 1 81 ? 8.951 9.570 -4.599 1.00 88.75 81 ASN A O 1
ATOM 683 N N . ILE A 1 82 ? 10.775 10.854 -4.329 1.00 88.31 82 ILE A N 1
ATOM 684 C CA . ILE A 1 82 ? 11.762 9.896 -4.862 1.00 88.31 82 ILE A CA 1
ATOM 685 C C . ILE A 1 82 ? 11.681 8.529 -4.153 1.00 88.31 82 ILE A C 1
ATOM 687 O O . ILE A 1 82 ? 11.952 7.488 -4.754 1.00 88.31 82 ILE A O 1
ATOM 691 N N . CYS A 1 83 ? 11.239 8.493 -2.890 1.00 88.81 83 CYS A N 1
ATOM 692 C CA . CYS A 1 83 ? 11.068 7.248 -2.139 1.00 88.81 83 CYS A CA 1
ATOM 693 C C . CYS A 1 83 ? 10.095 6.279 -2.834 1.00 88.81 83 CYS A C 1
ATOM 695 O O . CYS A 1 83 ? 10.285 5.065 -2.773 1.00 88.81 83 CYS A O 1
ATOM 697 N N . PHE A 1 84 ? 9.079 6.787 -3.537 1.00 89.94 84 PHE A N 1
ATOM 698 C CA . PHE A 1 84 ? 8.133 5.947 -4.274 1.00 89.94 84 PHE A CA 1
ATOM 699 C C . PHE A 1 84 ? 8.761 5.285 -5.496 1.00 89.94 84 PHE A C 1
ATOM 701 O O . PHE A 1 84 ? 8.491 4.113 -5.745 1.00 89.94 84 PHE A O 1
ATOM 708 N N . GLN A 1 85 ? 9.668 5.973 -6.190 1.00 87.94 85 GLN A N 1
ATOM 709 C CA . GLN A 1 85 ? 10.422 5.396 -7.306 1.00 87.94 85 GLN A CA 1
ATOM 710 C C . GLN A 1 85 ? 11.346 4.272 -6.818 1.00 87.94 85 GLN A C 1
ATOM 712 O O . GLN A 1 85 ? 11.381 3.192 -7.404 1.00 87.94 85 GLN A O 1
ATOM 717 N N . VAL A 1 86 ? 12.029 4.482 -5.685 1.00 88.25 86 VAL A N 1
ATOM 718 C CA . VAL A 1 86 ? 12.862 3.446 -5.048 1.00 88.25 86 VAL A CA 1
ATOM 719 C C . VAL A 1 86 ? 12.016 2.230 -4.660 1.00 88.25 86 VAL A C 1
ATOM 721 O O . VAL A 1 86 ? 12.403 1.089 -4.914 1.00 88.25 86 VAL A O 1
ATOM 724 N N . LYS A 1 87 ? 10.833 2.451 -4.076 1.00 88.19 87 LYS A N 1
ATOM 725 C CA . LYS A 1 87 ? 9.920 1.363 -3.697 1.00 88.19 87 LYS A CA 1
ATOM 726 C C . LYS A 1 87 ? 9.378 0.611 -4.913 1.00 88.19 87 LYS A C 1
ATOM 728 O O . LYS A 1 87 ? 9.361 -0.615 -4.869 1.00 88.19 87 LYS A O 1
ATOM 733 N N . GLN A 1 88 ? 9.024 1.305 -5.997 1.00 87.88 88 GLN A N 1
ATOM 734 C CA . GLN A 1 88 ? 8.637 0.686 -7.269 1.00 87.88 88 GLN A CA 1
ATOM 735 C C . GLN A 1 88 ? 9.772 -0.176 -7.846 1.00 87.88 88 GLN A C 1
ATOM 737 O O . GLN A 1 88 ? 9.541 -1.321 -8.230 1.00 87.88 88 GLN A O 1
ATOM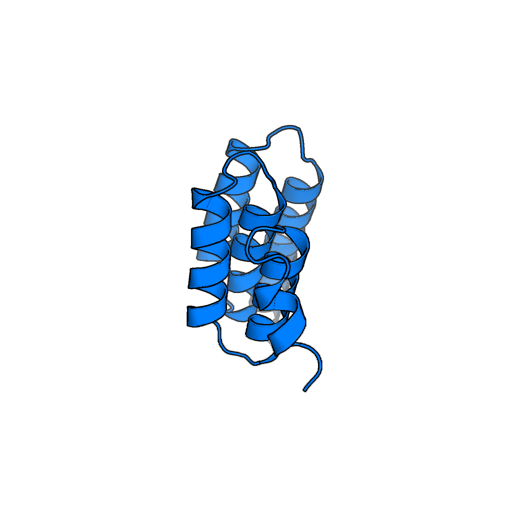 742 N N . GLY A 1 89 ? 11.009 0.333 -7.839 1.00 85.31 89 GLY A N 1
ATOM 743 C CA . GLY A 1 89 ? 12.195 -0.415 -8.263 1.00 85.31 89 GLY A CA 1
ATOM 744 C C . GLY A 1 89 ? 12.404 -1.699 -7.456 1.00 85.31 89 GLY A C 1
ATOM 745 O O . GLY A 1 89 ? 12.646 -2.759 -8.031 1.00 85.31 89 GLY A O 1
ATOM 746 N N . ASN A 1 90 ? 12.209 -1.646 -6.136 1.00 85.19 90 ASN A N 1
ATOM 747 C CA . ASN A 1 90 ? 12.284 -2.833 -5.280 1.00 85.19 90 ASN A CA 1
ATOM 748 C C . ASN A 1 90 ? 11.219 -3.886 -5.627 1.00 85.19 90 ASN A C 1
ATOM 750 O O . ASN A 1 90 ? 11.496 -5.079 -5.519 1.00 85.19 90 ASN A O 1
ATOM 754 N N . VAL A 1 91 ? 10.023 -3.472 -6.067 1.00 84.56 91 VAL A N 1
ATOM 755 C CA . VAL A 1 91 ? 8.977 -4.400 -6.546 1.00 84.56 91 VAL A CA 1
ATOM 756 C C . VAL A 1 91 ? 9.444 -5.135 -7.797 1.00 84.56 91 VAL A C 1
ATOM 758 O O . VAL A 1 91 ? 9.295 -6.350 -7.889 1.00 84.56 91 VAL A O 1
ATOM 761 N N . LEU A 1 92 ? 10.034 -4.406 -8.747 1.00 81.62 92 LEU A N 1
ATOM 762 C CA . LEU A 1 92 ? 10.532 -4.971 -10.003 1.00 81.62 92 LEU A CA 1
ATOM 763 C C . LEU A 1 92 ? 11.670 -5.966 -9.761 1.00 81.62 92 LEU A C 1
ATOM 765 O O . LEU A 1 92 ? 11.658 -7.053 -10.335 1.00 81.62 92 LEU A O 1
ATOM 769 N N . ILE A 1 93 ? 12.612 -5.626 -8.877 1.00 76.62 93 ILE A N 1
ATOM 770 C CA . ILE A 1 93 ? 13.711 -6.523 -8.496 1.00 76.62 93 ILE A CA 1
ATOM 771 C C . ILE A 1 93 ? 13.162 -7.762 -7.777 1.00 76.62 93 ILE A C 1
ATOM 773 O O . ILE A 1 93 ? 13.528 -8.880 -8.128 1.00 76.62 93 ILE A O 1
ATOM 777 N N . GLY A 1 94 ? 12.250 -7.587 -6.813 1.00 69.81 94 GLY A N 1
ATOM 778 C CA . GLY A 1 94 ? 11.630 -8.703 -6.091 1.00 69.81 94 GLY A CA 1
ATOM 779 C C . GLY A 1 94 ? 10.878 -9.668 -7.013 1.00 69.81 94 GLY A C 1
ATOM 780 O O . GLY A 1 94 ? 11.044 -10.881 -6.900 1.00 69.81 94 GLY A O 1
ATOM 781 N N . ASN A 1 95 ? 10.125 -9.138 -7.982 1.00 69.00 95 ASN A N 1
ATOM 782 C CA . ASN A 1 95 ? 9.448 -9.934 -9.006 1.00 69.00 95 ASN A CA 1
ATOM 783 C C . ASN A 1 95 ? 10.450 -10.690 -9.901 1.00 69.00 95 ASN A C 1
ATOM 785 O O . ASN A 1 95 ? 10.290 -11.886 -10.142 1.00 69.00 95 ASN A O 1
ATOM 789 N N . ALA A 1 96 ? 11.524 -10.024 -10.343 1.00 60.94 96 ALA A N 1
ATOM 790 C CA . ALA A 1 96 ? 12.555 -10.638 -11.182 1.00 60.94 96 ALA A CA 1
ATOM 791 C C . ALA A 1 96 ? 13.278 -11.803 -10.478 1.00 60.94 96 ALA A C 1
ATOM 793 O O . ALA A 1 96 ? 13.545 -12.827 -11.107 1.00 60.94 96 ALA A O 1
ATOM 794 N N . VAL A 1 97 ? 13.544 -11.685 -9.172 1.00 58.19 97 VAL A N 1
ATOM 795 C CA . VAL A 1 97 ? 14.170 -12.753 -8.372 1.00 58.19 97 VAL A CA 1
ATOM 796 C C . VAL A 1 97 ? 13.215 -13.937 -8.167 1.00 58.19 97 VAL A C 1
ATOM 798 O O . VAL A 1 97 ? 13.640 -15.083 -8.296 1.00 58.19 97 VAL A O 1
ATOM 801 N N . CYS A 1 98 ? 11.920 -13.695 -7.922 1.00 53.94 98 CYS A N 1
ATOM 802 C CA . CYS A 1 98 ? 10.924 -14.771 -7.840 1.00 53.94 98 CYS A CA 1
ATOM 803 C C . CYS A 1 98 ? 10.765 -15.533 -9.166 1.00 53.94 98 CYS A C 1
ATOM 805 O O . CYS A 1 98 ? 10.615 -16.753 -9.145 1.00 53.94 98 CYS A O 1
ATOM 807 N N . PHE A 1 99 ? 10.841 -14.847 -10.311 1.00 55.38 99 PHE A N 1
ATOM 808 C CA . PHE A 1 99 ? 10.758 -15.489 -11.627 1.00 55.38 99 PHE A CA 1
ATOM 809 C C . PHE A 1 99 ? 11.963 -16.395 -11.930 1.00 55.38 99 PHE A C 1
ATOM 811 O O . PHE A 1 99 ? 11.801 -17.447 -12.544 1.00 55.38 99 PHE A O 1
ATOM 818 N 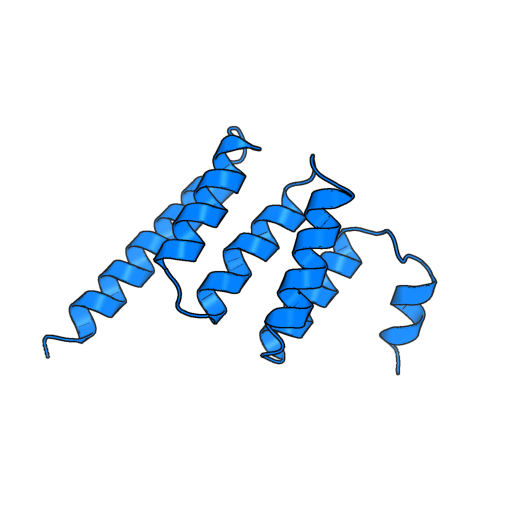N . GLN A 1 100 ? 13.169 -16.028 -11.479 1.00 53.38 100 GLN A N 1
ATOM 819 C CA . GLN A 1 100 ? 14.370 -16.848 -11.691 1.00 53.38 100 GLN A CA 1
ATOM 820 C C . GLN A 1 100 ? 14.447 -18.084 -10.779 1.00 53.38 100 GLN A C 1
ATOM 822 O O . GLN A 1 100 ? 15.133 -19.043 -11.121 1.00 53.38 100 GLN A O 1
ATOM 827 N N . GLY A 1 101 ? 13.707 -18.114 -9.666 1.00 49.00 101 GLY A N 1
ATOM 828 C CA . GLY A 1 101 ? 13.631 -19.274 -8.769 1.00 49.00 101 GLY A CA 1
ATOM 829 C C . GLY A 1 101 ? 12.793 -20.455 -9.284 1.00 49.00 101 GLY A C 1
ATOM 830 O O . GLY A 1 101 ? 12.773 -21.493 -8.635 1.00 49.00 101 GLY A O 1
ATOM 831 N N . PHE A 1 102 ? 12.104 -20.317 -10.423 1.00 50.28 102 PHE A N 1
ATOM 832 C CA . PHE A 1 102 ? 11.255 -21.365 -11.018 1.00 50.28 102 PHE A CA 1
ATOM 833 C C . PHE A 1 102 ? 11.928 -22.157 -12.160 1.00 50.28 102 PHE A C 1
ATOM 835 O O . PHE A 1 102 ? 11.288 -23.013 -12.766 1.00 50.28 102 PHE A O 1
ATOM 842 N N . PHE A 1 103 ? 13.211 -21.900 -12.443 1.00 48.62 103 PHE A N 1
ATOM 843 C CA . PHE A 1 103 ? 14.022 -22.624 -13.440 1.00 48.62 103 PHE A CA 1
ATOM 844 C C . PHE A 1 103 ? 15.191 -23.415 -12.812 1.00 48.62 103 PHE A C 1
ATOM 846 O O . PHE A 1 103 ? 16.258 -23.524 -13.417 1.00 48.62 103 PHE A O 1
ATOM 853 N N . GLY A 1 104 ? 15.007 -23.946 -11.599 1.00 38.59 104 GLY A N 1
ATOM 854 C CA . GLY A 1 104 ? 15.977 -24.806 -10.905 1.00 38.59 104 GLY A CA 1
ATOM 855 C C . GLY A 1 104 ? 15.444 -26.208 -10.676 1.00 38.59 104 GLY A C 1
ATOM 856 O O . GLY A 1 104 ? 14.295 -26.304 -10.194 1.00 38.59 104 GLY A O 1
#

pLDDT: mean 81.03, std 16.09, range [38.59, 94.06]

Secondary structure (DSSP, 8-state):
-TTHHHHHH-TT-HHHHHHHHHHHHHTT-HHHHHHHHHHHHHH-TT-HHHHHHHHHHHHHTT-HHHHHHHHHHHHHH-TT-HHHHHHHHHHHHHHHHHHHTT--

Sequence (104 aa):
MRWQNAIEKFPENIVFQVQKGNMLINLSRFDEAEAVFKRLIEKFPNQPQGYEGYARLTHSLADWNLALVRWQNAIEKFPENICFQVKQGNVLIGNAVCFQGFFG

Radius of gyration: 15.08 Å; chains: 1; bounding box: 27×40×40 Å

Foldseek 3Di:
DPLVVVCVVCVPDLVNLLVVLVVCLVVVVLVVSLVSLVVSCVVCVLDLSSLVSNLVSVVSVVNLVVSLVSLVVSCVSPVVPVVSVVVSVVSVVVVVVVVVVVPD